Protein AF-A0A2V8K467-F1 (afdb_monomer_lite)

Foldseek 3Di:
DFACDPPDDDPGHGPADADDDQQQADDQEEWDAFPQQWIWHAGPQQKIFIDGSPDHYDHYGPDIGNCCVVPVFHQHYWDADQVQCWIWGQTPVVNDIDIDNHNVRD

Structu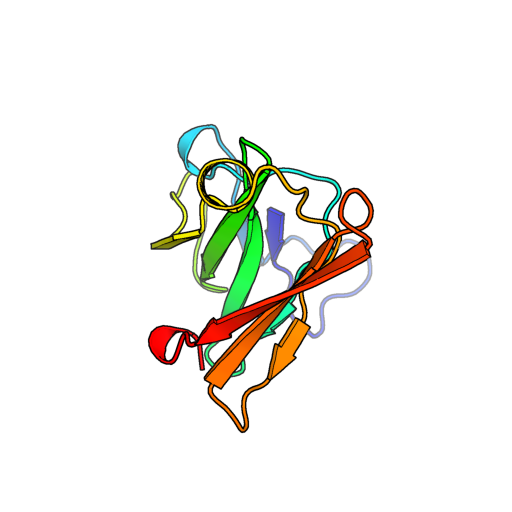re (mmCIF, N/CA/C/O backbone):
data_AF-A0A2V8K467-F1
#
_entry.id   AF-A0A2V8K467-F1
#
loop_
_atom_site.group_PDB
_atom_site.id
_atom_site.type_symbol
_atom_site.label_atom_id
_atom_site.label_alt_id
_atom_site.label_comp_id
_atom_site.label_asym_id
_atom_site.label_entity_id
_atom_site.label_seq_id
_atom_site.pdbx_PDB_ins_code
_atom_site.Cartn_x
_atom_site.Cartn_y
_atom_site.Cartn_z
_atom_site.occupancy
_atom_site.B_iso_or_equiv
_atom_site.auth_seq_id
_atom_site.auth_comp_id
_atom_site.auth_asym_id
_atom_site.auth_atom_id
_atom_site.pdbx_PDB_model_num
ATOM 1 N N . MET A 1 1 ? 4.750 5.225 11.313 1.00 93.25 1 MET A N 1
ATOM 2 C CA . MET A 1 1 ? 3.494 5.436 10.571 1.00 93.25 1 MET A CA 1
ATOM 3 C C . MET A 1 1 ? 2.362 5.564 11.574 1.00 93.25 1 MET A C 1
ATOM 5 O O . MET A 1 1 ? 2.373 4.841 12.564 1.00 93.25 1 MET A O 1
ATOM 9 N N . LEU A 1 2 ? 1.458 6.519 11.370 1.00 95.31 2 LEU A N 1
ATOM 10 C CA . LEU A 1 2 ? 0.341 6.803 12.274 1.00 95.31 2 LEU A CA 1
ATOM 11 C C . LEU A 1 2 ? -0.965 6.547 11.523 1.00 95.31 2 LEU A C 1
ATOM 13 O O . LEU A 1 2 ? -1.089 6.977 10.379 1.00 95.31 2 LEU A O 1
ATOM 17 N N . ILE A 1 3 ? -1.911 5.864 12.161 1.00 96.44 3 ILE A N 1
ATOM 18 C CA . ILE A 1 3 ? -3.230 5.572 11.595 1.00 96.44 3 ILE A CA 1
ATOM 19 C C . ILE A 1 3 ? -4.259 6.266 12.476 1.00 96.44 3 ILE A C 1
ATOM 21 O O . ILE A 1 3 ? -4.290 6.039 13.683 1.00 96.44 3 ILE A O 1
ATOM 25 N N . PHE A 1 4 ? -5.092 7.114 11.884 1.00 97.19 4 PHE A N 1
ATOM 26 C CA . PHE A 1 4 ? -6.124 7.876 12.584 1.00 97.19 4 PHE A CA 1
ATOM 27 C C . PHE A 1 4 ? -7.516 7.408 12.164 1.00 97.19 4 PHE A C 1
ATOM 29 O O . PHE A 1 4 ? -7.683 6.803 11.104 1.00 97.19 4 PHE A O 1
ATOM 36 N N . ASP A 1 5 ? -8.517 7.711 12.989 1.00 95.69 5 ASP A N 1
ATOM 37 C CA . ASP A 1 5 ? -9.913 7.563 12.587 1.00 95.69 5 ASP A CA 1
ATOM 38 C C . ASP A 1 5 ? -10.208 8.478 11.390 1.00 95.69 5 ASP A C 1
ATOM 40 O O . ASP A 1 5 ? -9.695 9.594 11.308 1.00 95.69 5 ASP A O 1
ATOM 44 N N . ARG A 1 6 ? -11.056 8.033 10.459 1.00 92.88 6 ARG A N 1
ATOM 45 C CA . ARG A 1 6 ? -11.419 8.820 9.271 1.00 92.88 6 ARG A CA 1
ATOM 46 C C . ARG A 1 6 ? -12.102 10.151 9.622 1.00 92.88 6 ARG A C 1
ATOM 48 O O . ARG A 1 6 ? -12.065 11.078 8.819 1.00 92.88 6 ARG A O 1
ATOM 55 N N . LYS A 1 7 ? -12.740 10.236 10.790 1.00 96.69 7 LYS A N 1
ATOM 56 C CA . LYS A 1 7 ? -13.393 11.434 11.333 1.00 96.69 7 LYS A CA 1
ATOM 57 C C . LYS A 1 7 ? -12.519 12.178 12.345 1.00 96.69 7 LYS A C 1
ATOM 59 O O . LYS A 1 7 ? -12.995 13.128 12.960 1.00 96.69 7 LYS A O 1
ATOM 64 N N . ALA A 1 8 ? -11.273 11.748 12.551 1.00 96.75 8 ALA A N 1
ATOM 65 C CA . ALA A 1 8 ? -10.354 12.422 13.454 1.00 96.75 8 ALA A CA 1
ATOM 66 C C . ALA A 1 8 ? -10.163 13.885 13.033 1.00 96.75 8 ALA A C 1
ATOM 68 O O . ALA A 1 8 ? -9.958 14.199 11.862 1.00 96.75 8 ALA A O 1
ATOM 69 N N . SER A 1 9 ? -10.198 14.778 14.015 1.00 96.94 9 SER A N 1
ATOM 70 C CA . SER A 1 9 ? -9.972 16.209 13.824 1.00 96.94 9 SER A CA 1
ATOM 71 C C . SER A 1 9 ? -9.095 16.767 14.939 1.00 96.94 9 SER A C 1
ATOM 73 O O . SER A 1 9 ? -9.099 16.249 16.062 1.00 96.94 9 SER A O 1
ATOM 75 N N . GLY A 1 10 ? -8.360 17.841 14.651 1.00 95.56 10 GLY A N 1
ATOM 76 C CA . GLY A 1 10 ? -7.477 18.490 15.622 1.00 95.56 10 GLY A CA 1
ATOM 77 C C . GLY A 1 10 ? -6.432 17.526 16.192 1.00 95.56 10 GLY A C 1
ATOM 78 O O . GLY A 1 10 ? -5.783 16.793 15.454 1.00 95.56 10 GLY A O 1
ATOM 79 N N . ASN A 1 11 ? -6.308 17.496 17.520 1.00 95.69 11 ASN A N 1
ATOM 80 C CA . ASN A 1 11 ? -5.299 16.712 18.244 1.00 95.69 11 ASN A CA 1
ATOM 81 C C . ASN A 1 11 ? -5.771 15.295 18.608 1.00 95.69 11 ASN A C 1
ATOM 83 O O . ASN A 1 11 ? -5.406 14.754 19.655 1.00 95.69 11 ASN A O 1
ATOM 87 N N . SER A 1 12 ? -6.624 14.705 17.771 1.00 98.00 12 SER A N 1
ATOM 88 C CA . SER A 1 12 ? -7.071 13.324 17.952 1.00 98.00 12 SER A CA 1
ATOM 89 C C . SER A 1 12 ? -5.865 12.384 17.994 1.00 98.00 12 SER A C 1
ATOM 91 O O . SER A 1 12 ? -4.965 12.471 17.158 1.00 98.00 12 SER A O 1
ATOM 93 N N . LYS A 1 13 ? -5.832 11.479 18.975 1.00 97.38 13 LYS A N 1
ATOM 94 C CA . LYS A 1 13 ? -4.762 10.481 19.075 1.00 97.38 13 LYS A CA 1
ATOM 95 C C . LYS A 1 13 ? -4.876 9.475 17.916 1.00 97.38 13 LYS A C 1
ATOM 97 O O . LYS A 1 13 ? -5.997 9.187 17.490 1.00 97.38 13 LYS A O 1
ATOM 102 N N . PRO A 1 14 ? -3.757 8.921 17.413 1.00 97.94 14 PRO A N 1
A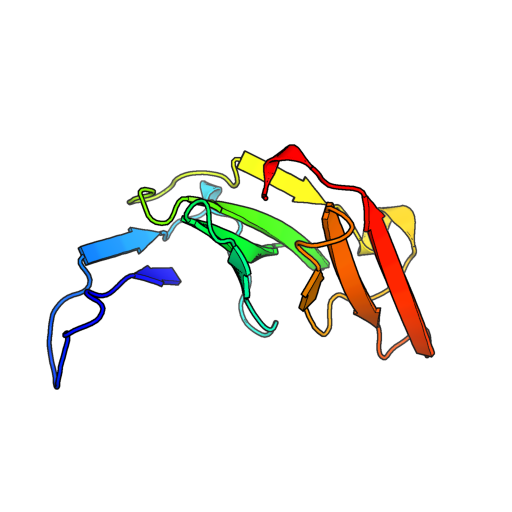TOM 103 C CA . PRO A 1 14 ? -3.812 7.819 16.459 1.00 97.94 14 PRO A CA 1
ATOM 104 C C . PRO A 1 14 ? -4.589 6.634 17.042 1.00 97.94 14 PRO A C 1
ATOM 106 O O . PRO A 1 14 ? -4.451 6.329 18.226 1.00 97.94 14 PRO A O 1
ATOM 109 N N . LEU A 1 15 ? -5.357 5.944 16.198 1.00 97.75 15 LEU A N 1
ATOM 110 C CA . LEU A 1 15 ? -5.928 4.635 16.516 1.00 97.75 15 LEU A CA 1
ATOM 111 C C . LEU A 1 15 ? -4.827 3.588 16.686 1.00 97.75 15 LEU A C 1
ATOM 113 O O . LEU A 1 15 ? -4.954 2.702 17.523 1.00 97.75 15 LEU A O 1
ATOM 117 N N . ARG A 1 16 ? -3.775 3.676 15.860 1.00 98.00 16 ARG A N 1
ATOM 118 C CA . ARG A 1 16 ? -2.643 2.742 15.838 1.00 98.00 16 ARG A CA 1
ATOM 119 C C . ARG A 1 16 ? -1.354 3.450 15.453 1.00 98.00 16 ARG A C 1
ATOM 121 O O . ARG A 1 16 ? -1.365 4.448 14.720 1.00 98.00 16 ARG A O 1
ATOM 128 N N . VAL A 1 17 ? -0.234 2.911 15.920 1.00 98.06 17 VAL A N 1
ATOM 129 C CA . VAL A 1 17 ? 1.106 3.425 15.637 1.00 98.06 17 VAL A CA 1
ATOM 130 C C . VAL A 1 17 ? 2.015 2.280 15.218 1.00 98.06 17 VAL A C 1
ATOM 132 O O . VAL A 1 17 ? 2.487 1.505 16.042 1.00 98.06 17 VAL A O 1
ATOM 135 N N . ILE A 1 18 ? 2.355 2.236 13.931 1.00 97.75 18 ILE A N 1
ATOM 136 C CA . ILE A 1 18 ? 3.338 1.287 13.401 1.00 97.75 18 ILE A CA 1
ATOM 137 C C . ILE A 1 18 ? 4.716 1.945 13.474 1.00 97.75 18 I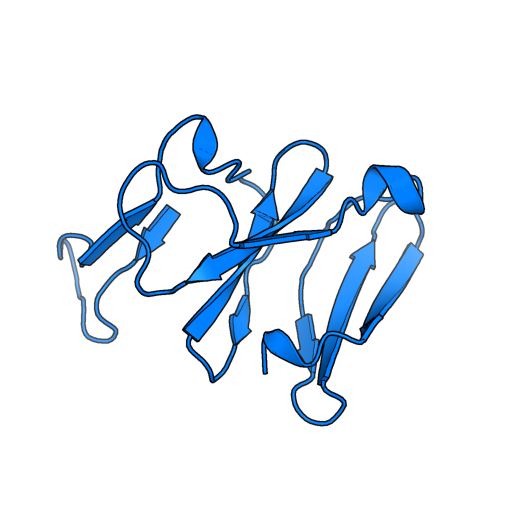LE A C 1
ATOM 139 O O . ILE A 1 18 ? 5.053 2.831 12.672 1.00 97.75 18 ILE A O 1
ATOM 143 N N . ARG A 1 19 ? 5.518 1.554 14.467 1.00 96.88 19 ARG A N 1
ATOM 144 C CA . ARG A 1 19 ? 6.862 2.094 14.714 1.00 96.88 19 ARG A CA 1
ATOM 145 C C . ARG A 1 19 ? 7.767 1.042 15.348 1.00 96.88 19 ARG A C 1
ATOM 147 O O . ARG A 1 19 ? 7.369 0.351 16.272 1.00 96.88 19 ARG A O 1
ATOM 154 N N . GLY A 1 20 ? 9.020 1.030 14.907 1.00 97.12 20 GLY A N 1
ATOM 155 C CA . GLY A 1 20 ? 10.072 0.192 15.466 1.00 97.12 20 GLY A CA 1
ATOM 156 C C . GLY A 1 20 ? 10.997 -0.337 14.371 1.00 97.12 20 GLY A C 1
ATOM 157 O O . GLY A 1 20 ? 10.812 -0.017 13.193 1.00 97.12 20 GLY A O 1
ATOM 158 N N . PRO A 1 21 ? 12.054 -1.068 14.742 1.00 96.19 21 PRO A N 1
ATOM 159 C CA . PRO A 1 21 ? 13.011 -1.607 13.786 1.00 96.19 21 PRO A CA 1
ATOM 160 C C . PRO A 1 21 ? 12.417 -2.701 12.890 1.00 96.19 21 PRO A C 1
ATOM 162 O O . PRO A 1 21 ? 12.810 -2.790 11.726 1.00 96.19 21 PRO A O 1
ATOM 165 N N . LYS A 1 22 ? 11.473 -3.517 13.377 1.00 98.00 22 LYS A N 1
ATOM 166 C CA . LYS A 1 22 ? 10.857 -4.583 12.575 1.00 98.00 22 LYS A CA 1
ATOM 167 C C . LYS A 1 22 ? 9.913 -4.027 11.530 1.00 98.00 22 LYS A C 1
ATOM 169 O O . LYS A 1 22 ? 9.781 -4.648 10.484 1.00 98.00 22 LYS A O 1
ATOM 174 N N . THR A 1 23 ? 9.327 -2.851 11.759 1.00 97.31 23 THR A N 1
ATOM 175 C CA . THR A 1 23 ? 8.357 -2.289 10.811 1.00 97.31 23 THR A CA 1
ATOM 176 C C . THR A 1 23 ? 8.921 -2.001 9.442 1.00 97.31 23 THR A C 1
ATOM 178 O O . THR A 1 23 ? 8.162 -1.981 8.483 1.00 97.31 23 THR A O 1
ATOM 181 N N . GLN A 1 24 ? 10.232 -1.763 9.338 1.00 96.75 24 GLN A N 1
ATOM 182 C CA . GLN A 1 24 ? 10.902 -1.379 8.095 1.00 96.75 24 GLN A CA 1
ATOM 183 C C . GLN A 1 24 ? 10.314 -0.128 7.423 1.00 96.75 24 GLN A C 1
ATOM 185 O O . GLN A 1 24 ? 10.717 0.175 6.304 1.00 96.75 24 GLN A O 1
ATOM 190 N N . VAL A 1 25 ? 9.416 0.617 8.077 1.00 95.69 25 VAL A N 1
ATOM 191 C CA . VAL A 1 25 ? 8.829 1.836 7.511 1.00 95.69 25 VAL A CA 1
ATOM 192 C C . VAL A 1 25 ? 9.958 2.810 7.189 1.00 95.69 25 VAL A C 1
ATOM 194 O O . VAL A 1 25 ? 10.776 3.138 8.056 1.00 95.69 25 VAL A O 1
ATOM 197 N N . ALA A 1 26 ? 10.007 3.255 5.937 1.00 91.44 26 ALA A N 1
ATOM 198 C CA . ALA A 1 26 ? 10.895 4.312 5.485 1.00 91.44 26 ALA A CA 1
ATOM 199 C C . ALA A 1 26 ? 10.061 5.557 5.165 1.00 91.44 26 ALA A C 1
ATOM 201 O O . ALA A 1 26 ? 8.943 5.459 4.667 1.00 91.44 26 ALA A O 1
ATOM 202 N N . GLY A 1 27 ? 10.578 6.733 5.518 1.00 76.44 27 GLY A N 1
ATOM 203 C CA . GLY A 1 27 ? 9.947 7.996 5.143 1.00 76.44 27 GLY A CA 1
ATOM 204 C C . GLY A 1 27 ? 10.293 8.391 3.706 1.00 76.44 27 GLY A C 1
ATOM 205 O O . GLY A 1 27 ? 11.306 7.950 3.166 1.00 76.44 27 GLY A O 1
ATOM 206 N N . GLY A 1 28 ? 9.489 9.288 3.132 1.00 71.12 28 GLY A N 1
ATOM 207 C CA . GLY A 1 28 ? 9.834 10.016 1.905 1.00 71.12 28 GLY A CA 1
ATOM 208 C C . GLY A 1 28 ? 9.185 9.517 0.614 1.00 71.12 28 GLY A C 1
ATOM 209 O O . GLY A 1 28 ? 9.350 10.172 -0.409 1.00 71.12 28 GLY A O 1
ATOM 210 N N . GLN A 1 29 ? 8.432 8.415 0.637 1.00 78.94 29 GLN A N 1
ATOM 211 C CA . GLN A 1 29 ? 7.651 7.949 -0.514 1.00 78.94 29 GLN A CA 1
ATOM 212 C C . GLN A 1 29 ? 6.154 8.206 -0.324 1.00 78.94 29 GLN A C 1
ATOM 214 O O . GLN A 1 29 ? 5.652 8.251 0.802 1.00 78.94 29 GLN A O 1
ATOM 219 N N . GLN A 1 30 ? 5.435 8.327 -1.442 1.00 87.69 30 GLN A N 1
ATOM 220 C CA . GLN A 1 30 ? 3.975 8.268 -1.458 1.00 87.69 30 GLN A CA 1
ATOM 221 C C . GLN A 1 30 ? 3.490 6.938 -0.856 1.00 87.69 30 GLN A C 1
ATOM 223 O O . GLN A 1 30 ? 4.163 5.913 -0.970 1.00 87.69 30 GLN A O 1
ATOM 228 N N . MET A 1 31 ? 2.318 6.958 -0.224 1.00 93.12 31 MET A N 1
ATOM 229 C CA . MET A 1 31 ? 1.625 5.762 0.256 1.00 93.12 31 MET A CA 1
ATOM 230 C C . MET A 1 31 ? 0.249 5.676 -0.399 1.00 93.12 31 MET A C 1
ATOM 232 O O . MET A 1 31 ? -0.360 6.704 -0.699 1.00 93.12 31 MET A O 1
ATOM 236 N N . ALA A 1 32 ? -0.254 4.459 -0.560 1.00 95.44 32 ALA A N 1
ATOM 237 C CA . ALA A 1 32 ? -1.614 4.184 -0.996 1.00 95.44 32 ALA A CA 1
ATOM 238 C C . ALA A 1 32 ? -2.281 3.201 -0.031 1.00 95.44 32 ALA A C 1
ATOM 240 O O . ALA A 1 32 ? -1.607 2.412 0.632 1.00 95.44 32 ALA A O 1
ATOM 241 N N . VAL A 1 33 ? -3.608 3.251 0.051 1.00 95.94 33 VAL A N 1
ATOM 242 C CA . VAL A 1 33 ? -4.398 2.289 0.824 1.00 95.94 33 VAL A CA 1
ATOM 243 C C . VAL A 1 33 ? -5.342 1.581 -0.133 1.00 95.94 33 VAL A C 1
ATOM 245 O O . VAL A 1 33 ? -6.076 2.238 -0.869 1.00 95.94 33 VAL A O 1
ATOM 248 N N . SER A 1 34 ? -5.304 0.254 -0.147 1.00 95.94 34 SER A N 1
ATOM 249 C CA . SER A 1 34 ? -6.188 -0.549 -0.985 1.00 95.94 34 SER A CA 1
ATOM 250 C C . SER A 1 34 ? -7.599 -0.660 -0.389 1.00 95.94 34 SER A C 1
ATOM 252 O O . SER A 1 34 ? -7.778 -0.439 0.815 1.00 95.94 34 SER A O 1
ATOM 254 N N . PRO A 1 35 ? -8.613 -1.067 -1.180 1.00 91.62 35 PRO A N 1
ATOM 255 C CA . PRO A 1 35 ? -9.975 -1.273 -0.678 1.00 91.62 35 PRO A CA 1
ATOM 256 C C . PRO A 1 35 ? -10.077 -2.280 0.480 1.00 91.62 35 PRO A C 1
ATOM 258 O O . PRO A 1 35 ? -10.922 -2.121 1.357 1.00 91.62 35 PRO A O 1
ATOM 261 N N . LYS A 1 36 ? -9.184 -3.279 0.530 1.00 93.94 36 LYS A N 1
ATOM 262 C CA . LYS A 1 36 ? -9.087 -4.262 1.625 1.00 93.94 36 LYS A CA 1
ATOM 263 C C . LYS A 1 36 ? -8.440 -3.724 2.905 1.00 93.94 36 LYS A C 1
ATOM 265 O O . LYS A 1 36 ? -8.363 -4.445 3.897 1.00 93.94 36 LYS A O 1
ATOM 270 N N . GLY A 1 37 ? -7.971 -2.477 2.906 1.00 96.00 37 GLY A N 1
ATOM 271 C CA . GLY A 1 37 ? -7.265 -1.894 4.044 1.00 96.00 37 GLY A CA 1
ATOM 272 C C . GLY A 1 37 ? -5.793 -2.300 4.112 1.00 96.00 37 GLY A C 1
ATOM 273 O O . GLY A 1 37 ? -5.223 -2.348 5.201 1.00 96.00 37 GLY A O 1
ATOM 274 N N . TRP A 1 38 ? -5.160 -2.584 2.973 1.00 97.75 38 TRP A N 1
ATOM 275 C CA . TRP A 1 38 ? -3.707 -2.725 2.916 1.00 97.75 38 TRP A CA 1
ATOM 276 C C . TRP A 1 38 ? -3.058 -1.369 2.675 1.00 97.75 38 TRP A C 1
ATOM 278 O O . TRP A 1 38 ? -3.392 -0.675 1.722 1.00 97.75 38 TRP A O 1
ATOM 288 N N . ILE A 1 39 ? -2.116 -0.997 3.529 1.00 97.31 39 ILE A N 1
ATOM 289 C CA . ILE A 1 39 ? -1.264 0.176 3.378 1.00 97.31 39 ILE A CA 1
ATOM 290 C C . ILE A 1 39 ? -0.040 -0.241 2.570 1.00 97.31 39 ILE A C 1
ATOM 292 O O . ILE A 1 39 ? 0.755 -1.056 3.031 1.00 97.31 39 ILE A O 1
ATOM 296 N N . VAL A 1 40 ? 0.132 0.342 1.391 1.00 97.25 40 VAL A N 1
ATOM 297 C CA . VAL A 1 40 ? 1.283 0.131 0.512 1.00 97.25 40 VAL A CA 1
ATOM 298 C C . VAL A 1 40 ? 2.153 1.381 0.563 1.00 97.25 40 VAL A C 1
ATOM 300 O O . VAL A 1 40 ? 1.684 2.484 0.281 1.00 97.25 40 VAL A O 1
ATOM 303 N N . GLY A 1 41 ? 3.412 1.231 0.964 1.00 95.81 41 GLY A N 1
ATOM 304 C CA . GLY A 1 41 ? 4.287 2.366 1.258 1.00 95.81 41 GLY A CA 1
ATOM 305 C C . GLY A 1 41 ? 5.769 2.044 1.131 1.00 95.81 41 GLY A C 1
ATOM 306 O O . GLY A 1 41 ? 6.166 0.894 0.949 1.00 95.81 41 GLY A O 1
ATOM 307 N N . GLY A 1 42 ? 6.605 3.072 1.252 1.00 95.31 42 GLY A N 1
ATOM 308 C CA . GLY A 1 42 ? 8.056 2.918 1.249 1.00 95.31 42 GLY A CA 1
ATOM 309 C C . GLY A 1 42 ? 8.574 2.111 2.444 1.00 95.31 42 GLY A C 1
ATOM 310 O O . GLY A 1 42 ? 8.239 2.369 3.602 1.00 95.31 42 GLY A O 1
ATOM 311 N N . ALA A 1 43 ? 9.444 1.146 2.162 1.00 95.94 43 ALA A N 1
ATOM 312 C CA . ALA A 1 43 ? 10.163 0.358 3.153 1.00 95.94 43 ALA A CA 1
ATOM 313 C C . ALA A 1 43 ? 11.684 0.493 2.979 1.00 95.94 43 ALA A C 1
ATOM 315 O O . ALA A 1 43 ? 12.196 0.803 1.895 1.00 95.94 43 ALA A O 1
ATOM 316 N N . ARG A 1 44 ? 12.430 0.229 4.059 1.00 95.25 44 ARG A N 1
ATOM 317 C CA . ARG A 1 44 ? 13.898 0.325 4.108 1.00 95.25 44 ARG A CA 1
ATOM 318 C C . ARG A 1 44 ? 14.568 -0.393 2.939 1.00 95.25 44 ARG A C 1
ATOM 320 O O . ARG A 1 44 ? 14.126 -1.446 2.484 1.00 95.25 44 ARG A O 1
ATOM 327 N N . GLY A 1 45 ? 15.680 0.171 2.476 1.00 93.81 45 GLY A N 1
ATOM 328 C CA . GLY A 1 45 ? 16.411 -0.366 1.328 1.00 93.81 45 GLY A CA 1
ATOM 329 C C . GLY A 1 45 ? 15.743 -0.062 -0.012 1.00 93.81 45 GLY A C 1
ATOM 330 O O . GLY A 1 45 ? 15.956 -0.817 -0.954 1.00 93.81 45 GLY A O 1
ATOM 331 N N . ASN A 1 46 ? 14.966 1.029 -0.091 1.00 92.88 46 ASN A N 1
ATOM 332 C CA . ASN A 1 46 ? 14.349 1.508 -1.332 1.00 92.88 46 ASN A CA 1
ATOM 333 C C . ASN A 1 46 ? 13.460 0.425 -1.961 1.00 92.88 46 ASN A C 1
ATOM 335 O O . ASN A 1 46 ? 13.651 -0.036 -3.088 1.00 92.88 46 ASN A O 1
ATOM 339 N N . SER A 1 47 ? 12.547 -0.049 -1.121 1.00 95.25 47 SER A N 1
ATOM 340 C CA . SER A 1 47 ? 11.615 -1.133 -1.390 1.00 95.25 47 SER A CA 1
ATOM 341 C C . SER A 1 47 ? 10.202 -0.666 -1.080 1.00 95.25 47 SER A C 1
ATOM 343 O O . SER A 1 47 ? 10.015 0.398 -0.489 1.00 95.25 47 SER A O 1
ATOM 345 N N . ILE A 1 48 ? 9.218 -1.469 -1.452 1.00 96.38 48 ILE A N 1
ATOM 346 C CA . ILE A 1 48 ? 7.830 -1.265 -1.049 1.00 96.38 48 ILE A CA 1
ATOM 347 C C . ILE A 1 48 ? 7.508 -2.282 0.035 1.00 96.38 48 ILE A C 1
ATOM 349 O O . ILE A 1 48 ? 7.877 -3.448 -0.089 1.00 96.38 48 ILE A O 1
ATOM 353 N N . GLY A 1 49 ? 6.857 -1.834 1.100 1.00 96.81 49 GLY A N 1
ATOM 354 C CA . GLY A 1 49 ? 6.270 -2.677 2.129 1.00 96.81 49 GLY A CA 1
ATOM 355 C C . GLY A 1 49 ? 4.750 -2.590 2.091 1.00 96.81 49 GLY A C 1
ATOM 356 O O . GLY A 1 49 ? 4.184 -1.583 1.656 1.00 96.81 49 GLY A O 1
ATOM 357 N N . VAL A 1 50 ? 4.103 -3.655 2.556 1.00 97.75 50 VAL A N 1
ATOM 358 C CA . VAL A 1 50 ? 2.650 -3.719 2.711 1.00 97.75 50 VAL A CA 1
ATOM 359 C C . VAL A 1 50 ? 2.307 -4.046 4.158 1.00 97.75 50 VAL A C 1
ATOM 361 O O . VAL A 1 50 ? 2.742 -5.072 4.677 1.00 97.75 50 VAL A O 1
ATOM 364 N N . TRP A 1 51 ? 1.517 -3.193 4.797 1.00 98.31 51 TRP A N 1
ATOM 365 C CA . TRP A 1 51 ? 1.016 -3.348 6.167 1.00 98.31 51 TRP A CA 1
ATOM 366 C C . TRP A 1 51 ? -0.507 -3.329 6.165 1.00 98.31 51 TRP A C 1
ATOM 368 O O . TRP A 1 51 ? -1.125 -2.912 5.192 1.00 98.31 51 TRP A O 1
ATOM 378 N N . SER A 1 52 ? -1.135 -3.756 7.248 1.00 97.94 52 SER A N 1
ATOM 379 C CA . SER A 1 52 ? -2.579 -3.628 7.429 1.00 97.94 52 SER A CA 1
ATOM 380 C C . SER A 1 52 ? -2.939 -2.288 8.071 1.00 97.94 52 SER A C 1
ATOM 382 O O . SER A 1 52 ? -2.216 -1.784 8.927 1.00 97.94 52 SER A O 1
ATOM 384 N N . VAL A 1 53 ? -4.119 -1.740 7.768 1.00 97.19 53 VAL A N 1
ATOM 385 C CA . VAL A 1 53 ? -4.716 -0.671 8.594 1.00 97.19 53 VAL A CA 1
ATOM 386 C C . VAL A 1 53 ? -5.021 -1.138 10.023 1.00 97.19 53 VAL A C 1
ATOM 388 O O . VAL A 1 53 ? -5.306 -0.310 10.891 1.00 97.19 53 VAL A O 1
ATOM 391 N N . PHE A 1 54 ? -4.959 -2.451 10.279 1.00 97.38 54 PHE A N 1
ATOM 392 C CA . PHE A 1 54 ? -5.132 -3.080 11.587 1.00 97.38 54 PHE A CA 1
ATOM 393 C C . PHE A 1 54 ? -3.843 -3.335 12.372 1.00 97.38 54 PHE A C 1
ATOM 395 O O . PHE A 1 54 ? -3.919 -3.706 13.541 1.00 97.38 54 PHE A O 1
ATOM 402 N N . ASP A 1 55 ? -2.690 -3.081 11.763 1.00 98.38 55 ASP A N 1
ATOM 403 C CA . ASP A 1 55 ? -1.384 -3.286 12.380 1.00 98.38 55 ASP A CA 1
ATOM 404 C C . ASP A 1 55 ? -1.076 -2.212 13.437 1.00 98.38 55 ASP A C 1
ATOM 406 O O . ASP A 1 55 ? -1.334 -1.023 13.232 1.00 98.38 55 ASP A O 1
ATOM 410 N N . ASP A 1 56 ? -0.494 -2.627 14.566 1.00 98.50 56 ASP A N 1
ATOM 411 C CA . ASP A 1 56 ? -0.104 -1.745 15.670 1.00 98.50 56 ASP A CA 1
ATOM 412 C C . ASP A 1 56 ? 1.210 -2.215 16.319 1.00 98.50 56 ASP A C 1
ATOM 414 O O . ASP A 1 56 ? 1.457 -3.414 16.459 1.00 98.50 56 ASP A O 1
ATOM 418 N N . GLY A 1 57 ? 2.070 -1.271 16.706 1.00 98.50 57 GLY A N 1
ATOM 419 C CA . GLY A 1 57 ? 3.381 -1.539 17.300 1.00 98.50 57 GLY A CA 1
ATOM 420 C C . GLY A 1 57 ? 4.506 -1.840 16.296 1.00 98.50 57 GLY A C 1
ATOM 421 O O . GLY A 1 57 ? 4.555 -1.308 15.183 1.00 98.50 57 GLY A O 1
ATOM 422 N N . ASP A 1 58 ? 5.467 -2.668 16.719 1.00 98.56 58 ASP A N 1
ATOM 423 C CA . ASP A 1 58 ? 6.660 -3.036 15.940 1.00 98.56 58 ASP A CA 1
ATOM 424 C C . ASP A 1 58 ? 6.420 -4.294 15.088 1.00 98.56 58 ASP A C 1
ATOM 426 O O . ASP A 1 58 ? 7.000 -5.358 15.324 1.00 98.56 58 ASP A O 1
ATOM 430 N N . VAL A 1 59 ? 5.515 -4.185 14.113 1.00 98.38 59 VAL A N 1
ATOM 431 C CA . VAL A 1 59 ? 5.125 -5.292 13.226 1.00 98.38 59 VAL A CA 1
ATOM 432 C C . VAL A 1 59 ? 5.776 -5.180 11.846 1.00 98.38 59 VAL A C 1
ATOM 434 O O . VAL A 1 59 ? 5.754 -4.098 11.256 1.00 98.38 59 VAL A O 1
ATOM 437 N N . PRO A 1 60 ? 6.368 -6.264 11.310 1.00 98.12 60 PRO A N 1
ATOM 438 C CA . PRO A 1 60 ? 6.981 -6.246 9.987 1.00 98.12 60 PRO A CA 1
ATOM 439 C C . PRO A 1 60 ? 5.936 -6.109 8.873 1.00 98.12 60 PRO A C 1
ATOM 441 O O . PRO A 1 60 ? 4.774 -6.462 9.080 1.00 98.12 60 PRO A O 1
ATOM 444 N N . PRO A 1 61 ? 6.332 -5.634 7.677 1.00 97.81 61 PRO A N 1
ATOM 445 C CA . PRO A 1 61 ? 5.434 -5.649 6.534 1.00 97.81 61 PRO A CA 1
ATOM 446 C C . PRO A 1 61 ? 5.053 -7.092 6.193 1.00 97.81 61 PRO A C 1
ATOM 448 O O . PRO A 1 61 ? 5.897 -7.991 6.203 1.00 97.81 61 PRO A O 1
ATOM 451 N N . ARG A 1 62 ? 3.783 -7.304 5.851 1.00 98.00 62 ARG A N 1
ATOM 452 C CA . ARG A 1 62 ? 3.255 -8.591 5.395 1.00 98.00 62 ARG A CA 1
ATOM 453 C C . ARG A 1 62 ? 3.896 -9.025 4.079 1.00 98.00 62 ARG A C 1
ATOM 455 O O . ARG A 1 62 ? 4.182 -10.203 3.902 1.00 98.00 62 ARG A O 1
ATOM 462 N N . TRP A 1 63 ? 4.152 -8.061 3.196 1.00 97.75 63 TRP A N 1
ATOM 463 C CA . TRP A 1 63 ? 4.866 -8.267 1.940 1.00 97.75 63 TRP A CA 1
ATOM 464 C C . TRP A 1 63 ? 5.902 -7.180 1.711 1.00 97.75 63 TRP A C 1
ATOM 466 O O . TRP A 1 63 ? 5.728 -6.036 2.137 1.00 97.75 63 TRP A O 1
ATOM 476 N N . ARG A 1 64 ? 6.969 -7.536 0.994 1.00 96.06 64 ARG A N 1
ATOM 477 C CA . ARG A 1 64 ? 8.023 -6.606 0.599 1.00 96.06 64 ARG A CA 1
ATOM 478 C C . ARG A 1 64 ? 8.407 -6.819 -0.859 1.00 96.06 64 ARG A C 1
ATOM 480 O O . ARG A 1 64 ? 8.781 -7.924 -1.233 1.00 96.06 64 ARG A O 1
ATOM 487 N N . ILE A 1 65 ? 8.396 -5.746 -1.645 1.00 95.69 65 ILE A N 1
ATOM 488 C CA . ILE A 1 65 ? 8.873 -5.738 -3.031 1.00 95.69 65 ILE A CA 1
ATOM 489 C C . ILE A 1 65 ? 10.229 -5.026 -3.056 1.00 95.69 65 ILE A C 1
ATOM 491 O O . ILE A 1 65 ? 10.287 -3.807 -2.849 1.00 95.69 65 ILE A O 1
ATOM 495 N N . PRO A 1 66 ? 11.344 -5.745 -3.268 1.00 95.56 66 PRO A N 1
ATOM 496 C CA . PRO A 1 66 ? 12.684 -5.179 -3.189 1.00 95.56 66 PRO A CA 1
ATOM 497 C C . PRO A 1 66 ? 13.067 -4.445 -4.488 1.00 95.56 66 PRO A C 1
ATOM 499 O O . PRO A 1 66 ? 14.007 -4.839 -5.171 1.00 95.56 66 PRO A O 1
ATOM 502 N N . VAL A 1 67 ? 12.350 -3.363 -4.818 1.00 94.56 67 VAL A N 1
ATOM 503 C CA . VAL A 1 67 ? 12.452 -2.615 -6.091 1.00 94.56 67 VAL A CA 1
ATOM 504 C C . VAL A 1 67 ? 13.898 -2.316 -6.502 1.00 94.56 67 VAL A C 1
ATOM 506 O O . VAL A 1 67 ? 14.303 -2.683 -7.606 1.00 94.56 67 VAL A O 1
ATOM 509 N N . LYS A 1 68 ? 14.717 -1.739 -5.612 1.00 94.38 68 LYS A N 1
ATOM 510 C CA . LYS A 1 68 ? 16.130 -1.451 -5.917 1.00 94.38 68 LYS A CA 1
ATOM 511 C C . LYS A 1 68 ? 16.953 -2.701 -6.231 1.00 94.38 68 LYS A C 1
ATOM 513 O O . LYS A 1 68 ? 17.850 -2.637 -7.061 1.00 94.38 68 LYS A O 1
ATOM 518 N N . GLN A 1 69 ? 16.674 -3.822 -5.574 1.00 95.69 69 GLN A N 1
ATOM 519 C CA . GLN A 1 69 ? 17.414 -5.065 -5.795 1.00 95.69 69 GLN A CA 1
ATOM 520 C C . GLN A 1 69 ? 17.087 -5.682 -7.1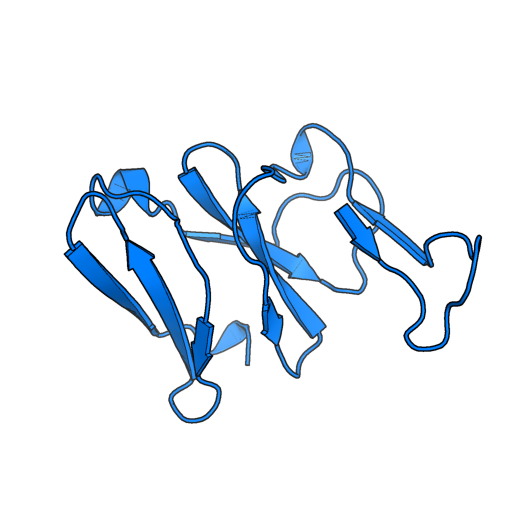57 1.00 95.69 69 GLN A C 1
ATOM 522 O O . GLN A 1 69 ? 17.983 -6.204 -7.807 1.00 95.69 69 GLN A O 1
ATOM 527 N N . ILE A 1 70 ? 15.821 -5.625 -7.579 1.00 94.38 70 ILE A N 1
ATOM 528 C CA . ILE A 1 70 ? 15.368 -6.255 -8.829 1.00 94.38 70 ILE A CA 1
ATOM 529 C C . ILE A 1 70 ? 15.603 -5.384 -10.066 1.00 94.38 70 ILE A C 1
ATOM 531 O O . ILE A 1 70 ? 15.780 -5.920 -11.151 1.00 94.38 70 ILE A O 1
ATOM 535 N N . SER A 1 71 ? 15.602 -4.055 -9.916 1.00 94.00 71 SER A N 1
ATOM 536 C CA . SER A 1 71 ? 15.658 -3.120 -11.053 1.00 94.00 71 SER A CA 1
ATOM 537 C C . SER A 1 71 ? 16.845 -2.156 -11.022 1.00 94.00 71 SER A C 1
ATOM 539 O O . SER A 1 71 ? 17.145 -1.523 -12.027 1.00 94.00 71 SER A O 1
ATOM 541 N N . GLY A 1 72 ? 17.497 -1.976 -9.869 1.00 94.75 72 GLY A N 1
ATOM 542 C CA . GLY A 1 72 ? 18.448 -0.880 -9.651 1.00 94.75 72 GLY A CA 1
ATOM 543 C C . GLY A 1 72 ? 17.795 0.502 -9.479 1.00 94.75 72 GLY A C 1
ATOM 544 O O . GLY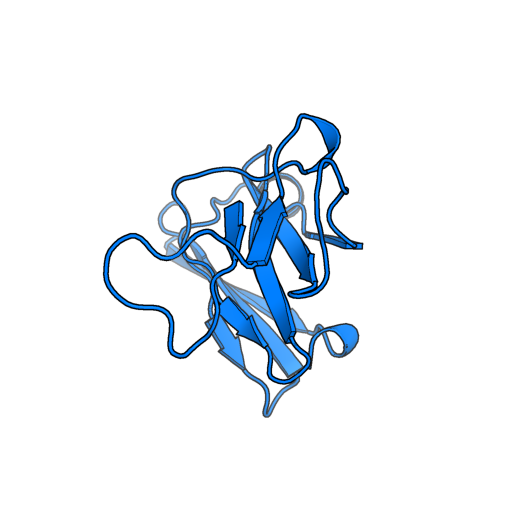 A 1 72 ? 18.499 1.483 -9.235 1.00 94.75 72 GLY A O 1
ATOM 545 N N . LEU A 1 73 ? 16.464 0.602 -9.568 1.00 93.50 73 LEU A N 1
ATOM 546 C CA . LEU A 1 73 ? 15.727 1.867 -9.568 1.00 93.50 73 LEU A CA 1
ATOM 547 C C . LEU A 1 73 ? 15.175 2.249 -8.188 1.00 93.50 73 LEU A C 1
ATOM 549 O O . LEU A 1 73 ? 15.164 1.456 -7.242 1.00 93.50 73 LEU A O 1
ATOM 553 N N . ASN A 1 74 ? 14.738 3.505 -8.075 1.00 91.56 74 ASN A N 1
ATOM 554 C CA . ASN A 1 74 ? 14.169 4.066 -6.856 1.00 91.56 74 ASN A CA 1
ATOM 555 C C . ASN A 1 74 ? 12.653 3.944 -6.785 1.00 91.56 74 ASN A C 1
ATOM 557 O O . ASN A 1 74 ? 11.967 4.032 -7.795 1.00 91.56 74 ASN A O 1
ATOM 561 N N . VAL A 1 75 ? 12.129 3.824 -5.564 1.00 92.25 75 VAL A N 1
ATOM 562 C CA . VAL A 1 75 ? 10.697 3.994 -5.302 1.00 92.25 75 VAL A CA 1
ATOM 563 C C . VAL A 1 75 ? 10.438 5.482 -5.095 1.00 92.25 75 VAL A C 1
ATOM 565 O O . VAL A 1 75 ? 10.841 6.040 -4.074 1.00 92.25 75 VAL A O 1
ATOM 568 N N . ASN A 1 76 ? 9.787 6.132 -6.062 1.00 91.75 76 ASN A N 1
ATOM 569 C CA . ASN A 1 76 ? 9.429 7.551 -5.963 1.00 91.75 76 ASN A CA 1
ATOM 570 C C . ASN A 1 76 ? 7.938 7.767 -5.696 1.00 91.75 76 ASN A C 1
ATOM 572 O O . ASN A 1 76 ? 7.577 8.695 -4.976 1.00 91.75 76 ASN A O 1
ATOM 576 N N . GLY A 1 77 ? 7.085 6.897 -6.230 1.00 92.12 77 GLY A N 1
ATOM 577 C CA . GLY A 1 77 ? 5.642 6.950 -6.031 1.00 92.12 77 GLY A CA 1
ATOM 578 C C . GLY A 1 77 ? 5.031 5.560 -5.997 1.00 92.12 77 GLY A C 1
ATOM 579 O O . GLY A 1 77 ? 5.706 4.561 -6.255 1.00 92.12 77 GLY A O 1
ATOM 580 N N . ILE A 1 78 ? 3.752 5.518 -5.644 1.00 94.88 78 ILE A N 1
ATOM 581 C CA . ILE A 1 78 ? 2.958 4.298 -5.522 1.00 94.88 78 ILE A CA 1
ATOM 582 C C . ILE A 1 78 ? 1.552 4.625 -6.016 1.00 94.88 78 ILE A C 1
ATOM 584 O O . ILE A 1 78 ? 0.915 5.536 -5.486 1.00 94.88 78 ILE A O 1
ATOM 588 N N . ALA A 1 79 ? 1.067 3.872 -7.001 1.00 94.94 79 ALA A N 1
ATOM 589 C CA . ALA A 1 79 ? -0.321 3.912 -7.444 1.00 94.94 79 ALA A CA 1
ATOM 590 C C . ALA A 1 79 ? -0.896 2.494 -7.494 1.00 94.94 79 ALA A C 1
ATOM 592 O O . ALA A 1 79 ? -0.194 1.538 -7.816 1.00 94.94 79 ALA A O 1
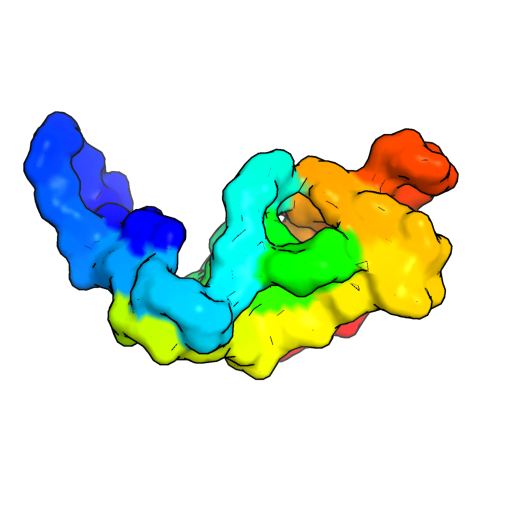ATOM 593 N N . LEU A 1 80 ? -2.169 2.367 -7.134 1.00 96.81 80 LEU A N 1
ATOM 594 C CA . LEU A 1 80 ? -2.893 1.103 -7.137 1.00 96.81 80 LEU A CA 1
ATOM 595 C C . LEU A 1 80 ? -3.914 1.123 -8.272 1.00 96.81 80 LEU A C 1
ATOM 597 O O . LEU A 1 80 ? -4.658 2.096 -8.392 1.00 96.81 80 LEU A O 1
ATOM 601 N N . ASP A 1 81 ? -3.978 0.041 -9.041 1.00 96.81 81 ASP A N 1
ATOM 602 C CA . ASP A 1 81 ? -5.003 -0.213 -10.048 1.00 96.81 81 ASP A CA 1
ATOM 603 C C . ASP A 1 81 ? -5.827 -1.453 -9.655 1.00 96.81 81 ASP A C 1
ATOM 605 O O . ASP A 1 81 ? -5.448 -2.588 -9.962 1.00 96.81 81 ASP A O 1
ATOM 609 N N . PRO A 1 82 ? -6.964 -1.261 -8.959 1.00 95.44 82 PRO A N 1
ATOM 610 C CA . PRO A 1 82 ? -7.829 -2.365 -8.562 1.00 95.44 82 PRO A CA 1
ATOM 611 C C . PRO A 1 82 ? -8.495 -3.110 -9.718 1.00 95.44 82 PRO A C 1
ATOM 613 O O . PRO A 1 82 ? -8.886 -4.256 -9.523 1.00 95.44 82 PRO A O 1
ATOM 616 N N . ALA A 1 83 ? -8.656 -2.487 -10.891 1.00 96.00 83 ALA A N 1
ATOM 617 C CA . ALA A 1 83 ? -9.350 -3.117 -12.014 1.00 96.00 83 ALA A CA 1
ATOM 618 C C . ALA A 1 83 ? -8.506 -4.235 -12.641 1.00 96.00 83 ALA A C 1
ATOM 620 O O . ALA A 1 83 ? -9.054 -5.251 -13.063 1.00 96.00 83 ALA A O 1
ATOM 621 N N . HIS A 1 84 ? -7.183 -4.062 -12.640 1.00 96.94 84 HIS A N 1
ATOM 622 C CA . HIS A 1 84 ? -6.221 -5.036 -13.170 1.00 96.94 84 HIS A CA 1
ATOM 623 C C . HIS A 1 84 ? -5.426 -5.759 -12.076 1.00 96.94 84 HIS A C 1
ATOM 625 O O . HIS A 1 84 ? -4.642 -6.656 -12.369 1.00 96.94 84 HIS A O 1
ATOM 631 N N . GLN A 1 85 ? -5.665 -5.407 -10.809 1.00 96.75 85 GLN A N 1
ATOM 632 C CA . GLN A 1 85 ? -4.970 -5.948 -9.644 1.00 96.75 85 GLN A CA 1
ATOM 633 C C . GLN A 1 85 ? -3.462 -5.659 -9.670 1.00 96.75 85 GLN A C 1
ATOM 635 O O . GLN A 1 85 ? -2.632 -6.522 -9.376 1.00 96.75 85 GLN A O 1
ATOM 640 N N . GLU A 1 86 ? -3.105 -4.422 -10.013 1.00 97.44 86 GLU A N 1
ATOM 641 C CA . GLU A 1 86 ? -1.723 -4.010 -10.243 1.00 97.44 86 GLU A CA 1
ATOM 642 C C . GLU A 1 86 ? -1.252 -2.903 -9.296 1.00 97.44 86 GLU A C 1
ATOM 644 O O . GLU A 1 86 ? -1.970 -1.965 -8.951 1.00 97.44 86 GLU A O 1
ATOM 649 N N . LEU A 1 87 ? 0.019 -2.986 -8.912 1.00 96.62 87 LEU A N 1
ATOM 650 C CA . LEU A 1 87 ? 0.762 -1.941 -8.224 1.00 96.62 87 LEU A CA 1
ATOM 651 C C . LEU A 1 87 ? 1.729 -1.282 -9.209 1.00 96.62 87 LEU A C 1
ATOM 653 O O . LEU A 1 87 ? 2.636 -1.933 -9.726 1.00 96.62 87 LEU A O 1
ATOM 657 N N . MET A 1 88 ? 1.580 0.023 -9.406 1.00 96.50 88 MET A N 1
ATOM 658 C CA . MET A 1 88 ? 2.441 0.822 -10.271 1.00 96.50 88 MET A CA 1
ATOM 659 C C . MET A 1 88 ? 3.444 1.636 -9.449 1.00 96.50 88 MET A C 1
ATOM 661 O O . MET A 1 88 ? 3.105 2.261 -8.440 1.00 96.50 88 MET A O 1
ATOM 665 N N . VAL A 1 89 ? 4.694 1.642 -9.906 1.00 95.00 89 VAL A N 1
ATOM 666 C CA . VAL A 1 89 ? 5.846 2.244 -9.233 1.00 95.00 89 VAL A CA 1
ATOM 667 C C . VAL A 1 89 ? 6.590 3.137 -10.226 1.00 95.00 89 VAL A C 1
ATOM 669 O O . VAL A 1 89 ? 7.448 2.653 -10.972 1.00 95.00 89 VAL A O 1
ATOM 672 N N . PRO A 1 90 ? 6.276 4.443 -10.278 1.00 93.25 90 PRO A N 1
ATOM 673 C CA . PRO A 1 90 ? 7.058 5.394 -11.051 1.00 93.25 90 PRO A CA 1
ATOM 674 C C . PRO A 1 90 ? 8.448 5.577 -10.438 1.00 93.25 90 PRO A C 1
ATOM 676 O O . PRO A 1 90 ? 8.609 5.684 -9.216 1.00 93.25 90 PRO A O 1
ATOM 679 N N . THR A 1 91 ? 9.451 5.651 -11.311 1.00 90.06 91 THR A N 1
ATOM 680 C CA . THR A 1 91 ? 10.861 5.782 -10.937 1.00 90.06 91 THR A CA 1
ATOM 681 C C . THR A 1 91 ? 11.506 6.964 -11.648 1.00 90.06 91 THR A C 1
ATOM 683 O O . THR A 1 91 ? 11.544 7.047 -12.876 1.00 90.06 91 THR A O 1
ATOM 686 N N . GLY A 1 92 ? 12.032 7.904 -10.865 1.00 87.19 92 GLY A N 1
ATOM 687 C CA . GLY A 1 92 ? 12.646 9.120 -11.394 1.00 87.19 92 GLY A CA 1
ATOM 688 C C . GLY A 1 92 ? 14.034 8.874 -11.981 1.00 87.19 92 GLY A C 1
ATOM 689 O O . GLY A 1 92 ? 14.387 9.467 -12.992 1.00 87.19 92 GLY A O 1
ATOM 690 N N . ASN A 1 93 ? 14.819 7.966 -11.389 1.00 92.44 93 ASN A N 1
ATOM 691 C CA . ASN A 1 93 ? 16.189 7.696 -11.840 1.00 92.44 93 ASN A CA 1
ATOM 692 C C . ASN A 1 93 ? 16.274 6.770 -13.064 1.00 92.44 93 ASN A C 1
ATOM 694 O O . ASN A 1 93 ? 17.353 6.637 -13.631 1.00 92.44 93 ASN A O 1
ATOM 698 N N . GLY A 1 94 ? 15.167 6.134 -13.454 1.00 90.69 94 GLY A N 1
ATOM 699 C CA . GLY A 1 94 ? 15.086 5.290 -14.649 1.00 90.69 94 GLY A CA 1
ATOM 700 C C . GLY A 1 94 ? 14.138 5.819 -15.721 1.00 90.69 94 GLY A C 1
ATOM 701 O O . GLY A 1 94 ? 14.007 5.174 -16.755 1.00 90.69 94 GLY A O 1
ATOM 702 N N . ASN A 1 95 ? 13.438 6.935 -15.471 1.00 93.00 95 ASN A N 1
ATOM 703 C CA . ASN A 1 95 ? 12.349 7.433 -16.321 1.00 93.00 95 ASN A CA 1
ATOM 704 C C . ASN A 1 95 ? 11.371 6.315 -16.747 1.00 93.00 95 ASN A C 1
ATOM 706 O O . ASN A 1 95 ? 11.009 6.188 -17.913 1.00 93.00 95 ASN A O 1
ATOM 710 N N . THR A 1 96 ? 11.024 5.438 -15.802 1.00 92.81 96 THR A N 1
ATOM 711 C CA . THR A 1 96 ? 10.288 4.191 -16.056 1.00 92.81 96 THR A CA 1
ATOM 712 C C . THR A 1 96 ? 9.161 4.038 -15.043 1.00 92.81 96 THR A C 1
ATOM 714 O O . THR A 1 96 ? 9.330 4.371 -13.865 1.00 92.81 96 THR A O 1
ATOM 717 N N . VAL A 1 97 ? 8.027 3.492 -15.482 1.00 94.81 97 VAL A N 1
ATOM 718 C CA . VAL A 1 97 ? 6.968 2.996 -14.598 1.00 94.81 97 VAL A CA 1
ATOM 719 C C . VAL A 1 97 ? 7.058 1.478 -14.577 1.00 94.81 97 VAL A C 1
ATOM 721 O O . VAL A 1 97 ? 6.966 0.836 -15.618 1.00 94.81 97 VAL A O 1
ATOM 724 N N . MET A 1 98 ? 7.276 0.913 -13.393 1.00 94.62 98 MET A N 1
ATOM 725 C CA . MET A 1 98 ? 7.195 -0.530 -13.185 1.00 94.62 98 MET A CA 1
ATOM 726 C C . MET A 1 98 ? 5.793 -0.904 -12.727 1.00 94.62 98 MET A C 1
ATOM 728 O O . MET A 1 98 ? 5.228 -0.221 -11.876 1.00 94.62 98 MET A O 1
ATOM 732 N N . THR A 1 99 ? 5.283 -2.020 -13.229 1.00 96.31 99 THR A N 1
ATOM 733 C CA . THR A 1 99 ? 3.986 -2.566 -12.836 1.00 96.31 99 THR A CA 1
ATOM 734 C C . THR A 1 99 ? 4.184 -3.959 -12.260 1.00 96.31 99 THR A C 1
ATOM 736 O O . THR A 1 99 ? 4.904 -4.780 -12.829 1.00 96.31 99 THR A O 1
ATOM 739 N N . PHE A 1 100 ? 3.561 -4.218 -11.116 1.00 96.00 100 PHE A N 1
ATOM 740 C CA . PHE A 1 100 ? 3.553 -5.514 -10.452 1.00 96.00 100 PHE A CA 1
ATOM 741 C C . PHE A 1 100 ? 2.117 -6.014 -10.378 1.00 96.00 100 PHE A C 1
ATOM 743 O O . PHE A 1 100 ? 1.287 -5.381 -9.727 1.00 96.00 100 PHE A O 1
ATOM 750 N N . TYR A 1 101 ? 1.834 -7.160 -10.991 1.00 97.31 101 TYR A N 1
ATOM 751 C CA . TYR A 1 101 ? 0.590 -7.879 -10.732 1.00 97.31 101 TYR A CA 1
ATOM 752 C C . TYR A 1 101 ? 0.603 -8.389 -9.287 1.00 97.31 101 TYR A C 1
ATOM 754 O O . TYR A 1 101 ? 1.526 -9.107 -8.892 1.00 97.31 101 TYR A O 1
ATOM 762 N N . PHE A 1 102 ? -0.371 -7.962 -8.482 1.00 96.56 102 PHE A N 1
ATOM 763 C CA . PHE A 1 102 ? -0.394 -8.211 -7.044 1.00 96.56 102 PHE A CA 1
ATOM 764 C C . PHE A 1 102 ? -1.834 -8.366 -6.508 1.00 96.56 102 PHE A C 1
ATOM 766 O O . PHE A 1 102 ? -2.344 -7.483 -5.814 1.00 96.56 102 PHE A O 1
ATOM 773 N N . PRO A 1 103 ? -2.515 -9.486 -6.802 1.00 96.06 103 PRO A N 1
ATOM 774 C CA . PRO A 1 103 ? -3.931 -9.679 -6.483 1.00 96.06 103 PRO A CA 1
ATOM 775 C C . PRO A 1 103 ? -4.255 -9.746 -4.988 1.00 96.06 103 PRO A C 1
ATOM 777 O O . PRO A 1 103 ? -5.375 -9.437 -4.588 1.00 96.06 103 PRO A O 1
ATOM 780 N N . GLU A 1 104 ? -3.302 -10.111 -4.134 1.00 94.56 104 GLU A N 1
ATOM 781 C CA . GLU A 1 104 ? -3.524 -10.298 -2.698 1.00 94.56 104 GLU A CA 1
ATOM 782 C C . GLU A 1 104 ? -3.873 -8.993 -1.965 1.00 94.56 104 GLU A C 1
ATOM 784 O O . GLU A 1 104 ? -4.526 -9.030 -0.914 1.00 94.56 104 GLU A O 1
ATOM 789 N N . ILE A 1 105 ? -3.465 -7.840 -2.511 1.00 94.38 105 ILE A N 1
ATOM 790 C CA . ILE A 1 105 ? -3.692 -6.533 -1.885 1.00 94.38 105 ILE A CA 1
ATOM 791 C C . ILE A 1 105 ? -4.989 -5.846 -2.336 1.00 94.38 105 ILE A C 1
ATOM 793 O O . ILE A 1 105 ? -5.323 -4.804 -1.771 1.00 94.38 105 ILE A O 1
ATOM 797 N N . PHE A 1 106 ? -5.739 -6.415 -3.284 1.00 92.69 106 PHE A N 1
ATOM 798 C CA . PHE A 1 106 ? -6.992 -5.863 -3.821 1.00 92.69 106 PHE A CA 1
ATOM 799 C C . PHE A 1 106 ? -8.210 -6.640 -3.371 1.00 92.69 106 PHE A C 1
ATOM 801 O O . PHE A 1 106 ? -8.152 -7.886 -3.420 1.00 92.69 106 PHE A O 1
#

pLDDT: mean 94.98, std 4.05, range [71.12, 98.56]

Radius of gyration: 14.0 Å; chains: 1; bounding box: 32×29×35 Å

Secondary structure (DSSP, 8-state):
-EE--TT--TTPPPSEEB-SSTT-B-SSS--EE-TTSEEEEEETTTEEEEEETT--BSPPPSEEE-HHHHHS------EEETTTTEEEEEETTTTEEEEEE-GGG-

Sequence (106 aa):
MLIFDRKASGNSKPLRVIRGPKTQVAGGQQMAVSPKGWIVGGARGNSIGVWSVFDDGDVPPRWRIPVKQISGLNVNGIALDPAHQELMVPTGNGNTVMTFYFPEIF